Protein AF-A0A978T8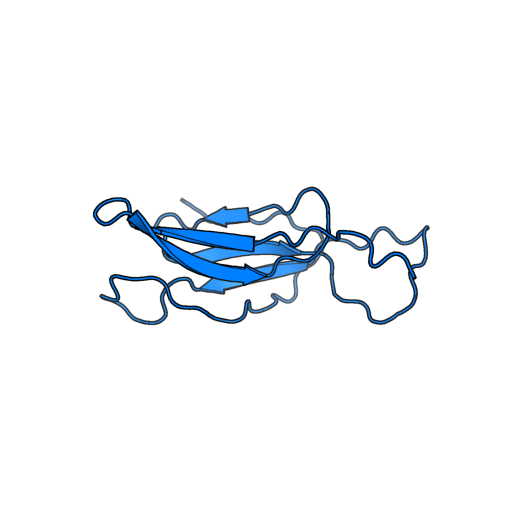S4-F1 (afdb_monomer_lite)

Structure (mmCIF, N/CA/C/O backbone):
data_AF-A0A978T8S4-F1
#
_entry.id   AF-A0A978T8S4-F1
#
loop_
_atom_site.group_PDB
_atom_site.id
_atom_site.type_symbol
_atom_site.label_atom_id
_atom_site.label_alt_id
_atom_site.label_comp_id
_atom_site.label_asym_id
_atom_site.label_entity_id
_atom_site.label_seq_id
_atom_site.pdbx_PDB_ins_code
_atom_site.Cartn_x
_atom_site.Cartn_y
_atom_site.Cartn_z
_atom_site.occupancy
_atom_site.B_iso_or_equiv
_atom_site.auth_seq_id
_atom_site.auth_comp_id
_atom_site.auth_asym_id
_atom_site.auth_atom_id
_atom_site.pdbx_PDB_model_num
ATOM 1 N N . LEU A 1 1 ? 28.715 -22.249 2.118 1.00 48.84 1 LEU A N 1
ATOM 2 C CA . LEU A 1 1 ? 27.542 -21.607 1.492 1.00 48.84 1 LEU A CA 1
ATOM 3 C C . LEU A 1 1 ? 27.051 -20.575 2.494 1.00 48.84 1 LEU A C 1
ATOM 5 O O . LEU A 1 1 ? 26.465 -20.968 3.489 1.00 48.84 1 LEU A O 1
ATOM 9 N N . ASN A 1 2 ? 27.426 -19.304 2.330 1.00 51.88 2 ASN A N 1
ATOM 10 C CA . ASN A 1 2 ? 26.861 -18.240 3.158 1.00 51.88 2 ASN A CA 1
ATOM 11 C C . ASN A 1 2 ? 25.491 -17.918 2.573 1.00 51.88 2 ASN A C 1
ATOM 13 O O . ASN A 1 2 ? 25.410 -17.259 1.539 1.00 51.88 2 ASN A O 1
ATOM 17 N N . GLU A 1 3 ? 24.432 -18.411 3.203 1.00 64.50 3 GLU A N 1
ATOM 18 C CA . GLU A 1 3 ? 23.098 -17.854 3.008 1.00 64.50 3 GLU A CA 1
ATOM 19 C C . GLU A 1 3 ? 23.134 -16.442 3.604 1.00 64.50 3 GLU A C 1
ATOM 21 O O . GLU A 1 3 ? 23.061 -16.250 4.816 1.00 64.50 3 GLU A O 1
ATOM 26 N N . GLY A 1 4 ? 23.421 -15.454 2.755 1.00 70.31 4 GLY A N 1
ATOM 27 C CA . GLY A 1 4 ? 23.492 -14.060 3.169 1.00 70.31 4 GLY A CA 1
ATOM 28 C C . GLY A 1 4 ? 22.123 -13.591 3.645 1.00 70.31 4 GLY A C 1
ATOM 29 O O . GLY A 1 4 ? 21.116 -13.841 2.986 1.00 70.31 4 GLY A O 1
ATOM 30 N N . TYR A 1 5 ? 22.084 -12.903 4.785 1.00 73.19 5 TYR A N 1
ATOM 31 C CA . TYR A 1 5 ? 20.892 -12.188 5.223 1.00 73.19 5 TYR A CA 1
ATOM 32 C C . TYR A 1 5 ? 20.511 -11.152 4.156 1.00 73.19 5 TYR A C 1
ATOM 34 O O . TYR A 1 5 ? 21.299 -10.256 3.853 1.00 73.19 5 TYR A O 1
ATOM 42 N N . ALA A 1 6 ? 19.319 -11.299 3.579 1.00 76.69 6 ALA A N 1
ATOM 43 C CA . ALA A 1 6 ? 18.723 -10.329 2.673 1.00 76.69 6 ALA A CA 1
ATOM 44 C C . ALA A 1 6 ? 17.516 -9.699 3.372 1.00 76.69 6 ALA A C 1
ATOM 46 O O . ALA A 1 6 ? 16.616 -10.406 3.831 1.00 76.69 6 ALA A O 1
ATOM 47 N N . GLU A 1 7 ? 17.505 -8.371 3.473 1.00 82.69 7 GLU A N 1
ATOM 48 C CA . GLU A 1 7 ? 16.345 -7.638 3.982 1.00 82.69 7 GLU A CA 1
ATOM 49 C C . GLU A 1 7 ? 15.146 -7.835 3.045 1.00 82.69 7 GLU A C 1
ATOM 51 O O . GLU A 1 7 ? 15.320 -8.192 1.887 1.00 82.69 7 GLU A O 1
ATOM 56 N N . GLN A 1 8 ? 13.922 -7.613 3.525 1.00 88.19 8 GLN A N 1
ATOM 57 C CA . GLN A 1 8 ? 12.694 -7.631 2.719 1.00 88.19 8 GLN A CA 1
ATOM 58 C C . GLN A 1 8 ? 11.792 -6.491 3.202 1.00 88.19 8 GLN A C 1
ATOM 60 O O . GLN A 1 8 ? 11.176 -6.635 4.260 1.00 88.19 8 GLN A O 1
ATOM 65 N N . PRO A 1 9 ? 11.690 -5.363 2.475 1.00 91.00 9 PRO A N 1
ATOM 66 C CA . PRO A 1 9 ? 10.808 -4.283 2.868 1.00 91.00 9 PRO A CA 1
ATOM 67 C C . PRO A 1 9 ? 9.356 -4.746 2.749 1.00 91.00 9 PRO A C 1
ATOM 69 O O . PRO A 1 9 ? 8.980 -5.497 1.840 1.00 91.00 9 PRO A O 1
ATOM 72 N N . LEU A 1 10 ? 8.547 -4.313 3.711 1.00 92.62 10 LEU A N 1
ATOM 73 C CA . LEU A 1 10 ? 7.139 -4.664 3.843 1.00 92.62 10 LEU A CA 1
ATOM 74 C C . LEU A 1 10 ? 6.329 -3.398 4.103 1.00 92.62 10 LEU A C 1
ATOM 76 O O . LEU A 1 10 ? 6.730 -2.558 4.908 1.00 92.62 10 LEU A O 1
ATOM 80 N N . LEU A 1 11 ? 5.162 -3.308 3.476 1.00 93.94 11 LEU A N 1
ATOM 81 C CA . LEU A 1 11 ? 4.109 -2.394 3.888 1.00 93.94 11 LEU A CA 1
ATOM 82 C C . LEU A 1 11 ? 3.211 -3.109 4.900 1.00 93.94 11 LEU A C 1
ATOM 84 O O . LEU A 1 11 ? 2.721 -4.212 4.638 1.00 93.94 11 LEU A O 1
ATOM 88 N N . LEU A 1 12 ? 2.995 -2.475 6.049 1.00 95.31 12 LEU A N 1
ATOM 89 C CA . LEU A 1 12 ? 2.177 -2.994 7.141 1.00 95.31 12 LEU A CA 1
ATOM 90 C C . LEU A 1 12 ? 1.049 -2.008 7.453 1.00 95.31 12 LEU A C 1
ATOM 92 O O . LEU A 1 12 ? 1.252 -0.798 7.378 1.00 95.31 12 LEU A O 1
ATOM 96 N N . ALA A 1 13 ? -0.105 -2.529 7.858 1.00 94.44 13 ALA A N 1
ATOM 97 C CA . ALA A 1 13 ? -1.113 -1.775 8.591 1.00 94.44 13 ALA A CA 1
ATOM 98 C C . ALA A 1 13 ? -1.045 -2.160 10.068 1.00 94.44 13 ALA A C 1
ATOM 100 O O . ALA A 1 13 ? -0.835 -3.328 10.400 1.00 94.44 13 ALA A O 1
ATOM 101 N N . ILE A 1 14 ? -1.217 -1.170 10.938 1.00 94.94 14 ILE A N 1
ATOM 102 C CA . ILE A 1 14 ? -1.256 -1.354 12.386 1.00 94.94 14 ILE A CA 1
ATOM 103 C C . ILE A 1 14 ? -2.576 -0.771 12.870 1.00 94.94 14 ILE A C 1
ATOM 105 O O . ILE A 1 14 ? -2.839 0.414 12.659 1.00 94.94 14 ILE A O 1
ATOM 109 N N . ASP A 1 15 ? -3.393 -1.600 13.505 1.00 93.25 15 ASP A N 1
ATOM 110 C CA . ASP A 1 15 ? -4.545 -1.125 14.259 1.00 93.25 15 ASP A CA 1
ATOM 111 C C . ASP A 1 15 ? -4.049 -0.507 15.574 1.00 93.25 15 ASP A C 1
ATOM 113 O O . ASP A 1 15 ? -3.283 -1.119 16.317 1.00 93.25 15 ASP A O 1
ATOM 117 N N . LEU A 1 16 ? -4.433 0.738 15.856 1.00 93.56 16 LEU A N 1
ATOM 118 C CA . LEU A 1 16 ? -3.940 1.463 17.030 1.00 93.56 16 LEU A CA 1
ATOM 119 C C . LEU A 1 16 ? -4.708 1.140 18.320 1.00 93.56 16 LEU A C 1
ATOM 121 O O . LEU A 1 16 ? -4.230 1.482 19.401 1.00 93.56 16 LEU A O 1
ATOM 125 N N . GLN A 1 17 ? -5.890 0.528 18.228 1.00 94.25 17 GLN A N 1
ATOM 126 C CA . GLN A 1 17 ? -6.711 0.162 19.381 1.00 94.25 17 GLN A CA 1
ATOM 127 C C . GLN A 1 17 ? -6.260 -1.175 19.963 1.00 94.25 17 GLN A C 1
ATOM 129 O O . GLN A 1 17 ? -6.054 -1.272 21.173 1.00 94.25 17 GLN A O 1
ATOM 134 N N . ASP A 1 18 ? -6.082 -2.189 19.112 1.00 94.94 18 ASP A N 1
ATOM 135 C CA . ASP A 1 18 ? -5.725 -3.546 19.543 1.00 94.94 18 ASP A CA 1
ATOM 136 C C . ASP A 1 18 ? -4.271 -3.947 19.231 1.00 94.94 18 ASP A C 1
ATOM 138 O O . ASP A 1 18 ? -3.819 -5.007 19.665 1.00 94.94 18 ASP A O 1
ATOM 142 N N . GLN A 1 19 ? -3.510 -3.072 18.558 1.00 95.12 19 GLN A N 1
ATOM 143 C CA . GLN A 1 19 ? -2.115 -3.291 18.149 1.00 95.12 19 GLN A CA 1
ATOM 144 C C . GLN A 1 19 ? -1.933 -4.452 17.160 1.00 95.12 19 GLN A C 1
ATOM 146 O O . GLN A 1 19 ? -0.819 -4.956 16.983 1.00 95.12 19 GLN A O 1
ATOM 151 N N . THR A 1 20 ? -3.001 -4.870 16.479 1.00 95.25 20 THR A N 1
ATOM 152 C CA . THR A 1 20 ? -2.929 -5.899 15.443 1.00 95.25 20 THR A CA 1
ATOM 153 C C . THR A 1 20 ? -2.128 -5.395 14.249 1.00 95.25 20 THR A C 1
ATOM 155 O O . THR A 1 20 ? -2.337 -4.290 13.748 1.00 95.25 20 THR A O 1
ATOM 158 N N . ILE A 1 21 ? -1.215 -6.236 13.760 1.00 95.00 21 ILE A N 1
ATOM 159 C CA . ILE A 1 21 ? -0.385 -5.950 12.589 1.00 95.00 21 ILE A CA 1
ATOM 160 C C . ILE A 1 21 ? -0.855 -6.809 11.419 1.00 95.00 21 ILE A C 1
ATOM 162 O O . ILE A 1 21 ? -0.825 -8.039 11.490 1.00 95.00 21 ILE A O 1
ATOM 166 N N . LEU A 1 22 ? -1.191 -6.162 10.306 1.00 95.25 22 LEU A N 1
ATOM 167 C CA . LEU A 1 22 ? -1.485 -6.816 9.038 1.00 95.25 22 LEU A CA 1
ATOM 168 C C . LEU A 1 22 ? -0.375 -6.531 8.023 1.00 95.25 22 LEU A C 1
ATOM 170 O O . LEU A 1 22 ? -0.001 -5.384 7.787 1.00 95.25 22 LEU A O 1
ATOM 174 N N . LYS A 1 23 ? 0.145 -7.584 7.386 1.00 95.50 23 LYS A N 1
ATOM 175 C CA . LYS A 1 23 ? 1.124 -7.462 6.297 1.00 95.50 23 LYS A CA 1
ATOM 176 C C . LYS A 1 23 ? 0.383 -7.222 4.986 1.00 95.50 23 LYS A C 1
ATOM 178 O O . LYS A 1 23 ? -0.282 -8.133 4.512 1.00 95.50 23 LYS A O 1
ATOM 183 N N . LEU A 1 24 ? 0.509 -6.026 4.416 1.00 95.06 24 LEU A N 1
ATOM 184 C CA . LEU A 1 24 ? -0.236 -5.621 3.222 1.00 95.06 24 LEU A CA 1
ATOM 185 C C . LEU A 1 24 ? 0.483 -5.996 1.929 1.00 95.06 24 LEU A C 1
ATOM 187 O O . LEU A 1 24 ? -0.130 -6.548 1.023 1.00 95.06 24 LEU A O 1
ATOM 191 N N . LEU A 1 25 ? 1.780 -5.693 1.835 1.00 94.12 25 LEU A N 1
ATOM 192 C CA . LEU A 1 25 ? 2.526 -5.852 0.588 1.00 94.12 25 LEU A CA 1
ATOM 193 C C . LEU A 1 25 ? 4.006 -6.124 0.855 1.00 94.12 25 LEU A C 1
ATOM 195 O O . LEU A 1 25 ? 4.623 -5.480 1.704 1.00 94.12 25 LEU A O 1
ATOM 199 N N . LYS A 1 26 ? 4.592 -7.053 0.094 1.00 92.50 26 LYS A N 1
ATOM 200 C CA . LYS A 1 26 ? 6.050 -7.162 -0.032 1.00 92.50 26 LYS A CA 1
ATOM 201 C C . LYS A 1 26 ? 6.526 -6.132 -1.041 1.00 92.50 26 LYS A C 1
ATOM 203 O O . LYS A 1 26 ? 6.091 -6.154 -2.186 1.00 92.50 26 LYS A O 1
ATOM 208 N N . LEU A 1 27 ? 7.412 -5.245 -0.615 1.00 90.75 27 LEU A N 1
ATOM 209 C CA . LEU A 1 27 ? 7.969 -4.223 -1.488 1.00 90.75 27 LEU A CA 1
ATOM 210 C C . LEU A 1 27 ? 9.237 -4.747 -2.186 1.00 90.75 27 LEU A C 1
ATOM 212 O O . LEU A 1 27 ? 9.940 -5.597 -1.632 1.00 90.75 27 LEU A O 1
ATOM 216 N N . PRO A 1 28 ? 9.546 -4.270 -3.400 1.00 88.50 28 PRO A N 1
ATOM 217 C CA . PRO A 1 28 ? 10.807 -4.588 -4.060 1.00 88.50 28 PRO A CA 1
ATOM 218 C C . PRO A 1 28 ? 12.006 -3.984 -3.310 1.00 88.50 28 PRO A C 1
ATOM 220 O O . PRO A 1 28 ? 11.876 -3.002 -2.576 1.00 88.50 28 PRO A O 1
ATOM 223 N N . GLN A 1 29 ? 13.192 -4.561 -3.522 1.00 87.62 29 GLN A N 1
ATOM 224 C CA . GLN A 1 29 ? 14.471 -4.042 -3.018 1.00 87.62 29 GLN A CA 1
ATOM 225 C C . GLN A 1 29 ? 14.909 -2.808 -3.807 1.00 87.62 29 GLN A C 1
ATOM 227 O O . GLN A 1 29 ? 15.820 -2.883 -4.629 1.00 87.62 29 GLN A O 1
ATOM 232 N N . GLN A 1 30 ? 14.255 -1.675 -3.576 1.00 85.50 30 GLN A N 1
ATOM 233 C CA . GLN A 1 30 ? 14.611 -0.420 -4.227 1.00 85.50 30 GLN A CA 1
ATOM 234 C C . GLN A 1 30 ? 14.661 0.731 -3.214 1.00 85.50 30 GLN A C 1
ATOM 236 O O . GLN A 1 30 ? 13.863 0.776 -2.270 1.00 85.50 30 GLN A O 1
ATOM 241 N N . PRO A 1 31 ? 15.586 1.687 -3.387 1.00 79.56 31 PRO A N 1
ATOM 242 C CA . PRO A 1 31 ? 15.609 2.884 -2.565 1.00 79.56 31 PRO A CA 1
ATOM 243 C C . PRO A 1 31 ? 14.430 3.804 -2.913 1.00 79.56 31 PRO A C 1
ATOM 245 O O . PRO A 1 31 ? 13.942 3.816 -4.038 1.00 79.56 31 PRO A O 1
ATOM 248 N N . ARG A 1 32 ? 14.024 4.647 -1.954 1.00 80.94 32 ARG A N 1
ATOM 249 C CA . ARG A 1 32 ? 13.13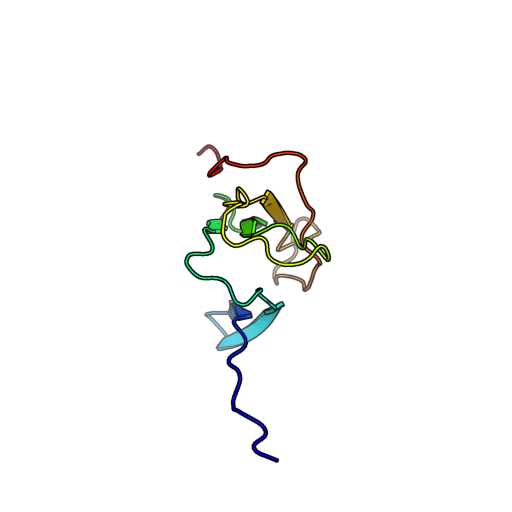2 5.804 -2.181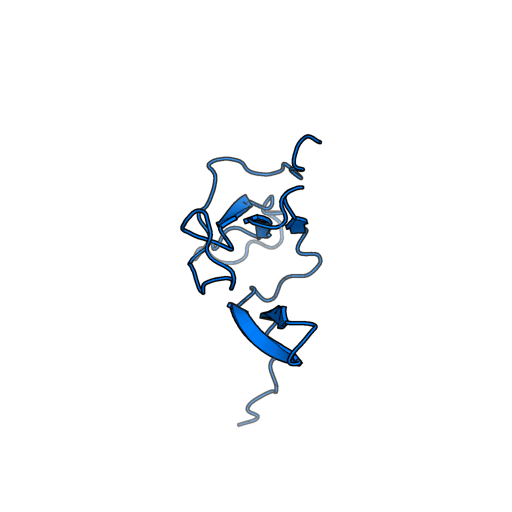 1.00 80.94 32 ARG A CA 1
ATOM 250 C C . ARG A 1 32 ? 11.803 5.466 -2.882 1.00 80.94 32 ARG A C 1
ATOM 252 O O . ARG A 1 32 ? 11.390 6.178 -3.789 1.00 80.94 32 ARG A O 1
ATOM 259 N N . ILE A 1 33 ? 11.105 4.420 -2.433 1.00 87.00 33 ILE A N 1
ATOM 260 C CA . ILE A 1 33 ? 9.705 4.194 -2.831 1.00 87.00 33 ILE A CA 1
ATOM 261 C C . ILE A 1 33 ? 8.875 5.386 -2.346 1.00 87.00 33 ILE A C 1
ATOM 263 O O . ILE A 1 33 ? 8.740 5.603 -1.140 1.00 87.00 33 ILE A O 1
ATOM 267 N N . HIS A 1 34 ? 8.330 6.162 -3.279 1.00 90.81 34 HIS A N 1
ATOM 268 C CA . HIS A 1 34 ? 7.394 7.229 -2.952 1.00 90.81 34 HIS A CA 1
ATOM 269 C C . HIS A 1 34 ? 5.996 6.636 -2.772 1.00 90.81 34 HIS A C 1
ATOM 271 O O . HIS A 1 34 ? 5.564 5.785 -3.549 1.00 90.81 34 HIS A O 1
ATOM 277 N N . MET A 1 35 ? 5.307 7.066 -1.714 1.00 92.38 35 MET A N 1
ATOM 278 C CA . MET A 1 35 ? 3.962 6.605 -1.374 1.00 92.38 35 MET A CA 1
ATOM 279 C C . MET A 1 35 ? 3.074 7.805 -1.054 1.00 92.38 35 MET A C 1
ATOM 281 O O . MET A 1 35 ? 3.514 8.738 -0.378 1.00 92.38 35 MET A O 1
ATOM 285 N N . ASN A 1 36 ? 1.823 7.779 -1.504 1.00 94.62 36 ASN A N 1
ATOM 286 C CA . ASN A 1 36 ? 0.846 8.826 -1.216 1.00 94.62 36 ASN A CA 1
ATOM 287 C C . ASN A 1 36 ? -0.496 8.204 -0.807 1.00 94.62 36 ASN A C 1
ATOM 289 O O . ASN A 1 36 ? -1.139 7.511 -1.597 1.00 94.62 36 ASN A O 1
ATOM 293 N N . LEU A 1 37 ? -0.902 8.426 0.445 1.00 94.81 37 LEU A N 1
ATOM 294 C CA . LEU A 1 37 ? -2.174 7.944 0.983 1.00 94.81 37 LEU A CA 1
ATOM 295 C C . LEU A 1 37 ? -3.309 8.861 0.529 1.00 94.81 37 LEU A C 1
ATOM 297 O O . LEU A 1 37 ? -3.190 10.082 0.608 1.00 94.81 37 LEU A O 1
ATOM 301 N N . ALA A 1 38 ? -4.409 8.268 0.070 1.00 95.62 38 ALA A N 1
ATOM 302 C CA . ALA A 1 38 ? -5.613 9.012 -0.269 1.00 95.62 38 ALA A CA 1
ATOM 303 C C . ALA A 1 38 ? -6.158 9.769 0.954 1.00 95.62 38 ALA A C 1
ATOM 305 O O . ALA A 1 38 ? -6.053 9.255 2.069 1.00 95.62 38 ALA A O 1
ATOM 306 N N . PRO A 1 39 ? -6.804 10.938 0.777 1.00 94.69 39 PRO A N 1
ATOM 307 C CA . PRO A 1 39 ? -7.354 11.719 1.890 1.00 94.69 39 PRO A CA 1
ATOM 308 C C . PRO A 1 39 ? -8.328 10.939 2.785 1.00 94.69 39 PRO A C 1
ATOM 310 O O . PRO A 1 39 ? -8.397 11.170 3.987 1.00 94.69 39 PRO A O 1
ATOM 313 N N . ASN A 1 40 ? -9.058 9.977 2.213 1.00 92.38 40 ASN A N 1
ATOM 314 C CA . ASN A 1 40 ? -9.970 9.099 2.950 1.00 92.38 40 ASN A CA 1
ATOM 315 C C . ASN A 1 40 ? -9.266 7.929 3.671 1.00 92.38 40 ASN A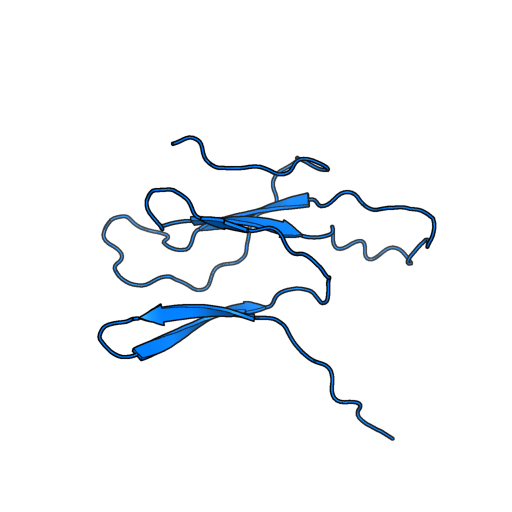 C 1
ATOM 317 O O . ASN A 1 40 ? -9.928 7.158 4.358 1.00 92.38 40 ASN A O 1
ATOM 321 N N . GLY A 1 41 ? -7.954 7.761 3.487 1.00 92.94 41 GLY A N 1
ATOM 322 C CA . GLY A 1 41 ? -7.154 6.683 4.067 1.00 92.94 41 GLY A CA 1
ATOM 323 C C . GLY A 1 41 ? -7.360 5.304 3.432 1.00 92.94 41 GLY A C 1
ATOM 324 O O . GLY A 1 41 ? -6.854 4.320 3.964 1.00 92.94 41 GLY A O 1
ATOM 325 N N . ARG A 1 42 ? -8.100 5.195 2.319 1.00 94.88 42 ARG A N 1
ATOM 326 C CA . ARG A 1 42 ? -8.569 3.897 1.794 1.00 94.88 42 ARG A CA 1
ATOM 327 C C . ARG A 1 42 ? -7.759 3.329 0.633 1.00 94.88 42 ARG A C 1
ATOM 329 O O . ARG A 1 42 ? -7.998 2.196 0.224 1.00 94.88 42 ARG A O 1
ATOM 336 N N . SER A 1 43 ? -6.795 4.076 0.113 1.00 95.38 43 SER A N 1
ATOM 337 C CA . SER A 1 43 ? -5.918 3.614 -0.964 1.00 95.38 43 SER A CA 1
ATOM 338 C C . SER A 1 43 ? -4.580 4.338 -0.963 1.00 95.38 43 SER A C 1
ATOM 340 O O . SER A 1 43 ? -4.482 5.471 -0.493 1.00 95.38 43 SER A O 1
ATOM 342 N N . LEU A 1 44 ? -3.564 3.702 -1.537 1.00 96.12 44 LEU A N 1
ATOM 343 C CA . LEU A 1 44 ? -2.221 4.244 -1.711 1.00 96.12 44 LEU A CA 1
ATOM 344 C C . LEU A 1 44 ? -1.877 4.361 -3.196 1.00 96.12 44 LEU A C 1
ATOM 346 O O . LEU A 1 44 ? -2.225 3.495 -3.994 1.00 96.12 44 LEU A O 1
ATOM 350 N N . LEU A 1 45 ? -1.154 5.419 -3.544 1.00 95.38 45 LEU A N 1
ATOM 351 C CA . LEU A 1 45 ? -0.352 5.482 -4.761 1.00 95.38 45 LEU A CA 1
ATOM 352 C C . LEU A 1 45 ? 1.093 5.132 -4.410 1.00 95.38 45 LEU A C 1
ATOM 354 O O . LEU A 1 45 ? 1.584 5.570 -3.367 1.00 95.38 45 LEU A O 1
ATOM 358 N N . LEU A 1 46 ? 1.750 4.342 -5.256 1.00 93.44 46 LEU A N 1
ATOM 359 C CA . LEU A 1 46 ? 3.122 3.872 -5.074 1.00 93.44 46 LEU A CA 1
ATOM 360 C C . LEU A 1 46 ? 3.924 4.093 -6.358 1.00 93.44 46 LEU A C 1
ATOM 362 O O . LEU A 1 46 ? 3.477 3.704 -7.436 1.00 93.44 46 LEU A O 1
ATOM 366 N N . ASP A 1 47 ? 5.135 4.620 -6.227 1.00 91.19 47 ASP A N 1
ATOM 367 C CA . ASP A 1 47 ? 6.099 4.693 -7.324 1.00 91.19 47 ASP A CA 1
ATOM 368 C C . ASP A 1 47 ? 7.074 3.513 -7.203 1.00 91.19 47 ASP A C 1
ATOM 370 O O . ASP A 1 47 ? 7.992 3.525 -6.376 1.00 91.19 47 ASP A O 1
ATOM 374 N N . LEU A 1 48 ? 6.855 2.468 -8.006 1.00 87.75 48 LEU A N 1
ATOM 375 C CA . LEU A 1 48 ? 7.701 1.269 -8.038 1.00 87.75 48 LEU A CA 1
ATOM 376 C C . LEU A 1 48 ? 8.443 1.192 -9.371 1.00 87.75 48 LEU A C 1
ATOM 378 O O . LEU A 1 48 ? 7.887 1.525 -10.421 1.00 87.75 48 LEU A O 1
ATOM 382 N N . GLU A 1 49 ? 9.696 0.745 -9.348 1.00 80.94 49 GLU A N 1
ATOM 383 C CA . GLU A 1 49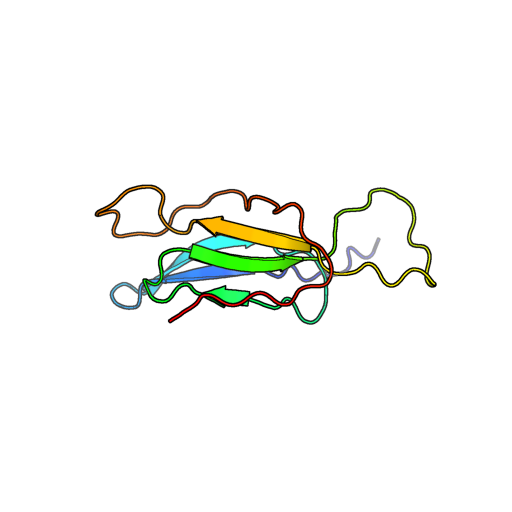 ? 10.417 0.477 -10.588 1.00 80.94 49 GLU A CA 1
ATOM 384 C C . GLU A 1 49 ? 9.696 -0.643 -11.347 1.00 80.94 49 GLU A C 1
ATOM 386 O O . GLU A 1 49 ? 9.213 -1.618 -10.763 1.00 80.94 49 GLU A O 1
ATOM 391 N N . GLY A 1 50 ? 9.552 -0.474 -12.662 1.00 63.44 50 GLY A N 1
ATOM 392 C CA . GLY A 1 50 ? 8.927 -1.496 -13.489 1.00 63.44 50 GLY A CA 1
ATOM 393 C C . GLY A 1 50 ? 9.748 -2.780 -13.409 1.00 63.44 50 GLY A C 1
ATOM 394 O O . GLY A 1 50 ? 10.956 -2.749 -13.630 1.00 63.44 50 GLY A O 1
ATOM 395 N N . SER A 1 51 ? 9.098 -3.904 -13.111 1.00 49.41 51 SER A N 1
ATOM 396 C CA . SER A 1 51 ? 9.698 -5.239 -13.143 1.00 49.41 51 SER A CA 1
ATOM 397 C C . SER A 1 51 ? 10.082 -5.591 -14.583 1.00 49.41 51 SER A C 1
ATOM 399 O O . SER A 1 51 ? 9.356 -6.291 -15.282 1.00 49.41 51 SER A O 1
ATOM 401 N N . ASN A 1 52 ? 11.191 -5.056 -15.083 1.00 41.72 52 ASN A N 1
ATOM 402 C CA . ASN A 1 52 ? 11.763 -5.541 -16.324 1.00 41.72 52 ASN A CA 1
ATOM 403 C C . ASN A 1 52 ? 12.541 -6.815 -15.994 1.00 41.72 52 ASN A C 1
ATOM 405 O O . ASN A 1 52 ? 13.652 -6.758 -15.479 1.00 41.72 52 ASN A O 1
ATOM 409 N N . GLU A 1 53 ? 11.996 -7.965 -16.387 1.00 40.84 53 GLU A N 1
ATOM 410 C CA . GLU A 1 53 ? 12.748 -9.219 -16.559 1.00 40.84 53 GLU A CA 1
ATOM 411 C C . GLU A 1 53 ? 13.806 -9.137 -17.689 1.00 40.84 53 GLU A C 1
ATOM 413 O O . GLU A 1 53 ? 14.341 -10.144 -18.147 1.00 40.84 53 GLU A O 1
ATOM 418 N N . ALA A 1 54 ? 14.141 -7.934 -18.158 1.00 38.62 54 ALA A N 1
ATOM 419 C CA . ALA A 1 54 ? 15.201 -7.688 -19.116 1.00 38.62 54 ALA A CA 1
ATOM 420 C C . ALA A 1 54 ? 16.407 -7.100 -18.377 1.00 38.62 54 ALA A C 1
ATOM 422 O O . ALA A 1 54 ? 16.306 -6.030 -17.783 1.00 38.62 54 ALA A O 1
ATOM 423 N N . LEU A 1 55 ? 17.513 -7.850 -18.428 1.00 39.03 55 LEU A N 1
ATOM 424 C CA . LEU A 1 55 ? 18.876 -7.552 -17.967 1.00 39.03 55 LEU A CA 1
ATOM 425 C C . LEU A 1 55 ? 19.133 -6.083 -17.566 1.00 39.03 55 LEU A C 1
ATOM 427 O O . LEU A 1 55 ? 18.890 -5.183 -18.375 1.00 39.03 55 LEU A O 1
ATOM 431 N N . PRO A 1 56 ? 19.723 -5.827 -16.382 1.00 42.84 56 PRO A N 1
ATOM 432 C CA . PRO A 1 56 ? 20.018 -4.474 -15.937 1.00 42.84 56 PRO A CA 1
ATOM 433 C C . PRO A 1 56 ? 21.006 -3.822 -16.909 1.00 42.84 56 PRO A C 1
ATOM 435 O O . PRO A 1 56 ? 22.181 -4.182 -16.960 1.00 42.84 56 PRO A O 1
ATOM 438 N N . ASN A 1 57 ? 20.533 -2.855 -17.694 1.00 48.19 57 ASN A N 1
ATOM 439 C CA . ASN A 1 57 ? 21.408 -1.925 -18.389 1.00 48.19 57 ASN A CA 1
ATOM 440 C C . ASN A 1 57 ? 21.734 -0.786 -17.409 1.00 48.19 57 ASN A C 1
ATOM 442 O O . ASN A 1 57 ? 20.844 0.015 -17.116 1.00 48.19 57 ASN A O 1
ATOM 446 N N . PRO A 1 58 ? 22.978 -0.669 -16.910 1.00 49.66 58 PRO A N 1
ATOM 447 C CA . PRO A 1 58 ? 23.349 0.340 -15.914 1.00 49.66 58 PRO A CA 1
ATOM 448 C C . PRO A 1 58 ? 23.220 1.790 -16.419 1.00 49.66 58 PRO A C 1
ATOM 450 O O . PRO A 1 58 ? 23.298 2.717 -15.620 1.00 49.66 58 PRO A O 1
ATOM 453 N N . ASN A 1 59 ? 22.987 1.993 -17.723 1.00 46.56 59 ASN A N 1
ATOM 454 C CA . ASN A 1 59 ? 22.791 3.309 -18.339 1.00 46.56 59 ASN A CA 1
ATOM 455 C C . ASN A 1 59 ? 21.323 3.652 -18.645 1.00 46.56 59 ASN A C 1
ATOM 457 O O . ASN A 1 59 ? 21.052 4.698 -19.232 1.00 46.56 59 ASN A O 1
ATOM 461 N N . SER A 1 60 ? 20.365 2.790 -18.298 1.00 49.97 60 SER A N 1
ATOM 462 C CA . SER A 1 60 ? 18.937 3.078 -18.464 1.00 49.97 60 SER A CA 1
ATOM 463 C C . SER A 1 60 ? 18.332 3.391 -17.103 1.00 49.97 60 SER A C 1
ATOM 465 O O . SER A 1 60 ? 17.945 2.487 -16.371 1.00 49.97 60 SER A O 1
ATOM 467 N N . ALA A 1 61 ? 18.259 4.676 -16.752 1.00 56.03 61 ALA A N 1
ATOM 468 C CA . ALA A 1 61 ? 17.446 5.113 -15.624 1.00 56.03 61 ALA A CA 1
ATOM 469 C C . ALA A 1 61 ? 15.981 4.772 -15.941 1.00 56.03 61 ALA A C 1
ATOM 471 O O . ALA A 1 61 ? 15.335 5.467 -16.726 1.00 56.03 61 ALA A O 1
ATOM 472 N N . SER A 1 62 ? 15.475 3.658 -15.405 1.00 65.00 62 SER A N 1
ATOM 473 C CA . SER A 1 62 ? 14.066 3.313 -15.564 1.00 65.00 62 SER A CA 1
ATOM 474 C C . SER A 1 62 ? 13.253 4.344 -14.784 1.00 65.00 62 SER A C 1
ATOM 476 O O . SER A 1 62 ? 13.500 4.572 -13.600 1.00 65.00 62 SER A O 1
ATOM 478 N N . SER A 1 63 ? 12.334 5.039 -15.453 1.00 74.88 63 SER A N 1
ATOM 479 C CA . SER A 1 63 ? 11.407 5.916 -14.744 1.00 74.88 63 SER A CA 1
ATOM 480 C C . SER A 1 63 ? 10.460 5.057 -13.899 1.00 74.88 63 SER A C 1
ATOM 482 O O . SER A 1 63 ? 9.965 4.047 -14.413 1.00 74.88 63 SER A O 1
ATOM 484 N N . PRO A 1 64 ? 10.174 5.437 -12.641 1.00 81.00 64 PRO A N 1
ATOM 485 C CA . PRO A 1 64 ? 9.239 4.686 -11.818 1.00 81.00 64 PRO A CA 1
ATOM 486 C C . PRO A 1 64 ? 7.862 4.646 -12.486 1.00 81.00 64 PRO A C 1
ATOM 488 O O . PRO A 1 64 ? 7.441 5.588 -13.168 1.00 81.00 64 PRO A O 1
ATOM 491 N N . SER A 1 65 ? 7.191 3.514 -12.315 1.00 89.12 65 SER A N 1
ATOM 492 C CA . SER A 1 65 ? 5.807 3.305 -12.722 1.00 89.12 65 SER A CA 1
ATOM 493 C C . SER A 1 65 ? 4.887 3.635 -11.561 1.00 89.12 65 SER A C 1
ATOM 495 O O . SER A 1 65 ? 5.204 3.306 -10.418 1.00 89.12 65 SER A O 1
ATOM 497 N N . LEU A 1 66 ? 3.738 4.232 -11.866 1.00 92.25 66 LEU A N 1
ATOM 498 C CA . LEU A 1 66 ? 2.716 4.502 -10.866 1.00 92.25 66 LEU A CA 1
ATOM 499 C C . LEU A 1 66 ? 1.845 3.259 -10.645 1.00 92.25 66 LEU A C 1
ATOM 501 O O . LEU A 1 66 ? 1.328 2.672 -11.599 1.00 92.25 66 LEU A O 1
ATOM 505 N N . TRP A 1 67 ? 1.638 2.900 -9.385 1.00 93.94 67 TRP A N 1
ATOM 506 C CA . TRP A 1 67 ? 0.780 1.801 -8.957 1.00 93.94 67 TRP A CA 1
ATOM 507 C C . TRP A 1 67 ? -0.286 2.289 -7.982 1.00 93.94 67 TRP A C 1
ATOM 509 O O . TRP A 1 67 ? -0.052 3.192 -7.179 1.0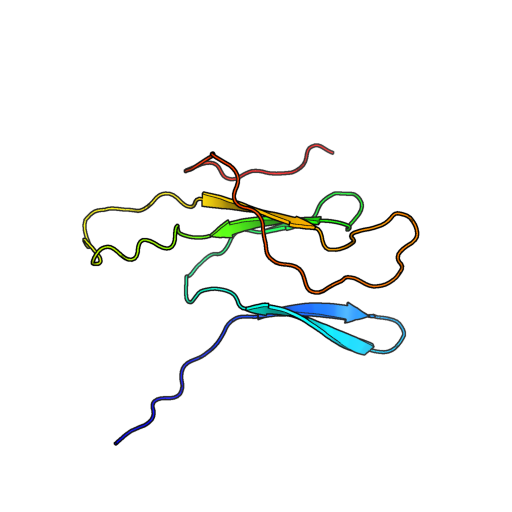0 93.94 67 TRP A O 1
ATOM 519 N N . TYR A 1 68 ? -1.450 1.659 -8.042 1.00 95.19 68 TYR A N 1
ATOM 520 C CA . TYR A 1 68 ? -2.582 1.860 -7.155 1.00 95.19 68 TYR A CA 1
ATOM 521 C C . TYR A 1 68 ? -2.744 0.654 -6.240 1.00 95.19 68 TYR A C 1
ATOM 523 O O . TYR A 1 68 ? -2.809 -0.476 -6.710 1.00 95.19 68 TYR A O 1
ATOM 531 N N . LEU A 1 69 ? -2.833 0.887 -4.935 1.00 96.12 69 LEU A N 1
ATOM 532 C CA . LEU A 1 69 ? -3.114 -0.147 -3.948 1.00 96.12 69 LEU A CA 1
ATOM 533 C C . LEU A 1 69 ? -4.409 0.201 -3.193 1.00 96.12 69 LEU A C 1
ATOM 535 O O . LEU A 1 69 ? -4.383 1.081 -2.324 1.00 96.12 69 LEU A O 1
ATOM 539 N N . PRO A 1 70 ? -5.540 -0.464 -3.489 1.00 95.94 70 PRO A N 1
ATOM 540 C CA . PRO A 1 70 ? -6.783 -0.273 -2.748 1.00 95.94 70 PRO A CA 1
ATOM 541 C C . PRO A 1 70 ? -6.717 -0.988 -1.394 1.00 95.94 70 PRO A C 1
ATOM 543 O O . PRO A 1 70 ? -6.845 -2.203 -1.313 1.00 95.94 70 PRO A O 1
ATOM 546 N N . LEU A 1 71 ? -6.550 -0.241 -0.301 1.00 95.56 71 LEU A N 1
ATOM 547 C CA . LEU A 1 71 ? -6.457 -0.829 1.041 1.00 95.56 71 LEU A CA 1
ATOM 548 C C . LEU A 1 71 ? -7.786 -1.443 1.496 1.00 95.56 71 LEU A C 1
ATOM 550 O O . LEU A 1 71 ? -7.779 -2.363 2.304 1.00 95.56 71 LEU A O 1
ATOM 554 N N . PHE A 1 72 ? -8.913 -0.958 0.973 1.00 95.25 72 PHE A N 1
ATOM 555 C CA . PHE A 1 72 ? -10.250 -1.459 1.276 1.00 95.25 72 PHE A CA 1
ATOM 556 C C . PHE A 1 72 ? -11.028 -1.672 -0.022 1.00 95.25 72 PHE A C 1
ATOM 558 O O . PHE A 1 72 ? -11.007 -0.809 -0.899 1.00 95.25 72 PHE A O 1
ATOM 565 N N . GLN A 1 73 ? -11.732 -2.796 -0.124 1.00 89.81 73 GLN A N 1
ATOM 566 C CA . GLN A 1 73 ? -12.443 -3.204 -1.342 1.00 89.81 73 GLN A CA 1
ATOM 567 C C . GLN A 1 73 ? -13.905 -2.745 -1.347 1.00 89.81 73 GLN A C 1
ATOM 569 O O . GLN A 1 73 ? -14.466 -2.459 -2.400 1.00 89.81 73 GLN A O 1
ATOM 574 N N . GLU A 1 74 ? -14.513 -2.630 -0.164 1.00 90.62 74 GLU A N 1
ATOM 575 C CA . GLU A 1 74 ? -15.943 -2.350 -0.012 1.00 90.62 74 GLU A CA 1
ATOM 576 C C . GLU A 1 74 ? -16.197 -1.211 0.971 1.00 90.62 74 GLU A C 1
ATOM 578 O O . GLU A 1 74 ? -15.487 -1.039 1.969 1.00 90.62 74 GLU A O 1
ATOM 583 N N . GLU A 1 75 ? -17.235 -0.423 0.704 1.00 86.69 75 GLU A N 1
ATOM 584 C CA . GLU A 1 75 ? -17.685 0.630 1.608 1.00 86.69 75 GLU A CA 1
ATOM 585 C C . GLU A 1 75 ? -18.173 0.032 2.939 1.00 86.69 75 GLU A C 1
ATOM 587 O O . GLU A 1 75 ? -18.856 -0.986 2.970 1.00 86.69 75 GLU A O 1
ATOM 592 N N . GLY A 1 76 ? -17.771 0.635 4.061 1.00 87.19 76 GLY A N 1
ATOM 593 C CA . GLY A 1 76 ? -18.060 0.108 5.402 1.00 87.19 76 GLY A CA 1
ATOM 594 C C . GLY A 1 76 ? -17.070 -0.943 5.919 1.00 87.19 76 GLY A C 1
ATOM 595 O O . GLY A 1 76 ? -17.108 -1.265 7.105 1.00 87.19 76 GLY A O 1
ATOM 596 N N . GLN A 1 77 ? -16.135 -1.425 5.091 1.00 90.94 77 GLN A N 1
ATOM 597 C CA . GLN A 1 77 ? -15.045 -2.278 5.565 1.00 90.94 77 GLN A CA 1
ATOM 598 C C . GLN A 1 77 ? -14.168 -1.517 6.578 1.00 90.94 77 GLN A C 1
ATOM 600 O O . GLN A 1 77 ? -13.693 -0.414 6.289 1.00 90.94 77 GLN A O 1
ATOM 605 N N . THR A 1 78 ? -13.960 -2.116 7.756 1.00 87.81 78 THR A N 1
ATOM 606 C CA . THR A 1 78 ? -13.260 -1.508 8.905 1.00 87.81 78 THR A CA 1
ATOM 607 C C . THR A 1 78 ? -11.797 -1.919 9.031 1.00 87.81 78 THR A C 1
ATOM 609 O O . THR A 1 78 ? -11.045 -1.257 9.739 1.00 87.81 78 THR A O 1
ATOM 612 N N . GLN A 1 79 ? -11.375 -2.970 8.326 1.00 90.06 79 GLN A N 1
ATOM 613 C CA . GLN A 1 79 ? -9.985 -3.422 8.280 1.00 90.06 79 GLN A CA 1
ATOM 614 C C . GLN A 1 79 ? -9.474 -3.456 6.839 1.00 90.06 79 GLN A C 1
ATOM 616 O O . GLN A 1 79 ? -10.232 -3.827 5.939 1.00 90.06 79 GLN A O 1
ATOM 621 N N . PRO A 1 80 ? -8.204 -3.095 6.604 1.00 93.06 80 PRO A N 1
ATOM 622 C CA . PRO A 1 80 ? -7.621 -3.197 5.280 1.00 93.06 80 PRO A CA 1
ATOM 623 C C . PRO A 1 80 ? -7.473 -4.661 4.844 1.00 93.06 80 PRO A C 1
ATOM 625 O O . PRO A 1 80 ? -7.375 -5.568 5.671 1.00 93.06 80 PRO A O 1
ATOM 628 N N . ALA A 1 81 ? -7.441 -4.893 3.535 1.00 91.75 81 ALA A N 1
ATOM 629 C CA . ALA A 1 81 ? -7.273 -6.210 2.933 1.00 91.75 81 ALA A CA 1
ATOM 630 C C . ALA A 1 81 ? -5.908 -6.344 2.244 1.00 91.75 81 ALA A C 1
ATOM 632 O O . ALA A 1 81 ? -5.335 -5.373 1.750 1.00 91.75 81 ALA A O 1
ATOM 633 N N . VAL A 1 82 ? -5.401 -7.577 2.189 1.00 91.62 82 VAL A N 1
ATOM 634 C CA . VAL A 1 82 ? -4.237 -7.920 1.366 1.00 91.62 82 VAL A CA 1
ATOM 635 C C . VAL A 1 82 ? -4.706 -8.030 -0.075 1.00 91.62 82 VAL A C 1
ATOM 637 O O . VAL A 1 82 ? -5.456 -8.945 -0.409 1.00 91.62 82 VAL A O 1
ATOM 640 N N . VAL A 1 83 ? -4.268 -7.100 -0.915 1.00 89.94 83 VAL A N 1
ATOM 641 C CA . VAL A 1 83 ? -4.592 -7.083 -2.342 1.00 89.94 83 VAL A CA 1
ATOM 642 C C . VAL A 1 83 ? -3.362 -6.735 -3.161 1.00 89.94 83 VAL A C 1
ATOM 644 O O . VAL A 1 83 ? -2.436 -6.078 -2.679 1.00 89.94 83 VAL A O 1
ATOM 647 N N . GLU A 1 84 ? -3.347 -7.201 -4.403 1.00 89.69 84 GLU A N 1
ATOM 648 C CA . GLU A 1 84 ? -2.272 -6.886 -5.332 1.00 89.69 84 GLU A CA 1
ATOM 649 C C . GLU A 1 84 ? -2.416 -5.443 -5.842 1.00 89.69 84 GLU A C 1
ATOM 651 O O . GLU A 1 84 ? -3.527 -5.015 -6.162 1.00 89.69 84 GLU A O 1
ATOM 656 N N . PRO A 1 85 ? -1.319 -4.669 -5.918 1.00 93.00 85 PRO A N 1
ATOM 657 C CA . PRO A 1 85 ? -1.345 -3.360 -6.548 1.00 93.00 85 PRO A CA 1
ATOM 658 C C . PRO A 1 85 ? -1.615 -3.463 -8.051 1.00 93.00 85 PRO A C 1
ATOM 660 O O . PRO A 1 85 ? -1.059 -4.314 -8.744 1.00 93.00 85 PRO A O 1
ATOM 663 N N . GLU A 1 86 ? -2.377 -2.513 -8.575 1.00 93.69 86 GLU A N 1
ATOM 664 C CA . GLU A 1 86 ? -2.658 -2.375 -9.999 1.00 93.69 86 GLU A CA 1
ATOM 665 C C . GLU A 1 86 ? -1.756 -1.309 -10.620 1.00 93.69 86 GLU A C 1
ATOM 667 O O . GLU A 1 86 ? -1.607 -0.206 -10.092 1.00 93.69 86 GLU A O 1
ATOM 672 N N . ARG A 1 87 ? -1.139 -1.614 -11.762 1.00 92.19 87 ARG A N 1
ATOM 673 C CA . ARG A 1 87 ? -0.269 -0.663 -12.459 1.00 92.19 87 ARG A CA 1
ATOM 674 C C . ARG A 1 87 ? -1.094 0.299 -13.307 1.00 92.19 87 ARG A C 1
ATOM 676 O O . ARG A 1 87 ? -1.870 -0.134 -14.157 1.00 92.19 87 ARG A O 1
ATOM 683 N N . PHE A 1 88 ? -0.841 1.597 -13.175 1.00 89.62 88 PHE A N 1
ATOM 684 C CA . PHE A 1 88 ? -1.350 2.580 -14.125 1.00 89.62 88 PHE A CA 1
ATOM 685 C C . PHE A 1 88 ? -0.453 2.690 -15.366 1.00 89.62 88 PHE A C 1
ATOM 687 O O . PHE A 1 88 ? 0.762 2.492 -15.284 1.00 89.62 88 PHE A O 1
ATOM 694 N N . PRO A 1 89 ? -1.003 3.088 -16.528 1.00 86.88 89 PRO A N 1
ATOM 695 C CA . PRO A 1 89 ? -0.237 3.272 -17.760 1.00 86.88 89 PRO A CA 1
ATOM 696 C C . PRO A 1 89 ? 0.551 4.600 -17.778 1.00 86.88 89 PRO A C 1
ATOM 698 O O . PRO A 1 89 ? 0.673 5.239 -18.821 1.00 86.88 89 PRO A O 1
ATOM 701 N N . PHE A 1 90 ? 1.083 5.034 -16.631 1.00 81.06 90 PHE A N 1
ATOM 702 C CA . PHE A 1 90 ? 1.869 6.260 -16.486 1.00 81.06 90 PHE A CA 1
ATOM 703 C C . PHE A 1 90 ? 3.262 5.940 -15.938 1.00 81.06 90 PHE A C 1
ATOM 705 O O . PHE A 1 90 ? 3.409 5.130 -15.022 1.00 81.06 90 PHE A O 1
ATOM 712 N N . ASN A 1 91 ? 4.283 6.605 -16.479 1.00 79.62 91 ASN A N 1
ATOM 713 C CA . ASN A 1 91 ? 5.672 6.473 -16.042 1.00 79.62 91 ASN A CA 1
ATOM 714 C C . ASN A 1 91 ? 6.285 7.863 -15.841 1.00 79.62 91 ASN A C 1
ATOM 716 O O . ASN A 1 91 ? 5.943 8.795 -16.569 1.00 79.62 91 ASN A O 1
ATOM 720 N N . GLY A 1 92 ? 7.214 7.989 -14.892 1.00 72.38 92 GLY A N 1
ATOM 721 C CA . GLY A 1 92 ? 7.979 9.225 -14.685 1.00 72.38 92 GLY A CA 1
ATOM 722 C C . GLY A 1 92 ? 7.175 10.389 -14.101 1.00 72.38 92 GLY A C 1
ATOM 723 O O . GLY A 1 92 ? 7.599 11.537 -14.210 1.00 72.38 92 GLY A O 1
ATOM 724 N N . ILE A 1 93 ? 6.030 10.099 -13.482 1.00 79.62 93 ILE A N 1
ATOM 725 C CA . ILE A 1 93 ? 5.240 11.060 -12.712 1.00 79.62 93 ILE A CA 1
ATOM 726 C C . ILE A 1 93 ? 5.319 10.695 -11.233 1.00 79.62 93 ILE A C 1
ATOM 728 O O . ILE A 1 93 ? 5.274 9.519 -10.897 1.00 79.62 93 ILE A O 1
ATOM 732 N N . GLN A 1 94 ? 5.406 11.700 -10.366 1.00 82.88 94 GLN A N 1
ATOM 733 C CA . GLN A 1 94 ? 5.257 11.527 -8.923 1.00 82.88 94 GLN A CA 1
ATOM 734 C C . GLN A 1 94 ? 3.850 11.994 -8.544 1.00 82.88 94 GLN A C 1
ATOM 736 O O . GLN A 1 94 ? 3.623 13.176 -8.281 1.00 82.88 94 GLN A O 1
ATOM 741 N N . ALA A 1 95 ? 2.880 11.086 -8.631 1.00 86.19 95 ALA A N 1
ATOM 742 C CA . ALA A 1 95 ? 1.475 11.441 -8.478 1.00 86.19 95 ALA A CA 1
ATOM 743 C C . ALA A 1 95 ? 1.093 11.668 -7.008 1.00 86.19 95 ALA A C 1
ATOM 745 O O . ALA A 1 95 ? 1.561 10.983 -6.098 1.00 86.19 95 ALA A O 1
ATOM 746 N N . THR A 1 96 ? 0.179 12.609 -6.787 1.00 88.81 96 THR A N 1
ATOM 747 C CA . THR A 1 96 ? -0.452 12.850 -5.487 1.00 88.81 96 THR A CA 1
ATOM 748 C C . THR A 1 96 ? -1.957 12.930 -5.660 1.00 88.81 96 THR A C 1
ATOM 750 O O . THR A 1 96 ? -2.440 13.402 -6.692 1.00 88.81 96 THR A O 1
ATOM 753 N N . TRP A 1 97 ? -2.705 12.516 -4.641 1.00 87.00 97 TRP A N 1
ATOM 754 C CA . TRP A 1 97 ? -4.145 12.749 -4.619 1.00 87.00 97 TRP A CA 1
ATOM 755 C C . TRP A 1 97 ? -4.447 14.248 -4.569 1.00 87.00 97 TRP A C 1
ATOM 757 O O . TRP A 1 97 ? -3.711 15.024 -3.957 1.00 87.00 97 TRP A O 1
ATOM 767 N N . LEU A 1 98 ? -5.534 14.650 -5.224 1.00 87.50 98 LEU A N 1
ATOM 768 C CA . LEU A 1 98 ? -6.094 15.983 -5.032 1.00 87.50 98 LEU A CA 1
ATOM 769 C C . LEU A 1 98 ? -6.796 16.037 -3.661 1.00 87.50 98 LEU A C 1
ATOM 771 O O . LEU A 1 98 ? -7.334 15.009 -3.235 1.00 87.50 98 LEU A O 1
ATOM 775 N N . PRO A 1 99 ? -6.742 17.185 -2.964 1.00 79.56 99 PRO A N 1
ATOM 776 C CA . PRO A 1 99 ? -7.384 17.363 -1.665 1.00 79.56 99 PRO A CA 1
ATOM 777 C C . PRO A 1 99 ? -8.913 17.299 -1.740 1.00 79.56 99 PRO A C 1
ATOM 779 O O . PRO A 1 99 ? -9.479 17.672 -2.795 1.00 79.56 99 PRO A O 1
#

Radius of gyration: 15.85 Å; chains: 1; bounding box: 46×39×39 Å

pLDDT: mean 83.18, std 16.08, range [38.62, 96.12]

Sequence (99 aa):
LNEGYAEQPLLLAIDLQDQTILKLLKLPQQPRIHMNLAPNGRSLLLDLEGSNEALPNPNSASSPSLWYLPLFQEEGQTQPAVVEPERFPFNGIQATWLP

Secondary structure (DSSP, 8-state):
---------EEEEE-TTT--EEEEEEPPS-S--EEEE-TTSSEEEEEE-----S---TT--PPPEEEEEES-SSTT--S----PPEEEEEES-------

Foldseek 3Di:
DPPDDDDWDWDWDADPPPRDIDTADTADPDPDWDWEAEPVRFKIKTFHFPPPPDDDPVPDPGFTWIWIGGQDDDPPDPGGDRDDIDTDPDGNDPDYDDD